Protein AF-A0A954YUQ4-F1 (afdb_monomer)

Sequence (138 aa):
MKTNTRLVVVMLTTLSMVTAAPAADFEMTWHTIDGGGGTSVAGPFTLQGTVGQPDAGVVANGAFELRGGFWSFALDVLVPGDCDHDGDIDLDDQECFVACLLGPNEPATPACNPWDFDGDNDIDLADWADFVRIFQSQ

pLDDT: mean 76.61, std 12.21, range [51.44, 94.75]

Structure (mmCIF, N/CA/C/O backbone):
data_AF-A0A954YUQ4-F1
#
_entry.id   AF-A0A954YUQ4-F1
#
loop_
_atom_site.group_PDB
_atom_site.id
_atom_site.type_symbol
_atom_site.label_atom_id
_atom_site.label_alt_id
_atom_site.label_comp_id
_atom_site.label_asym_id
_atom_site.label_entity_id
_atom_site.label_seq_id
_atom_site.pdbx_PDB_ins_code
_atom_si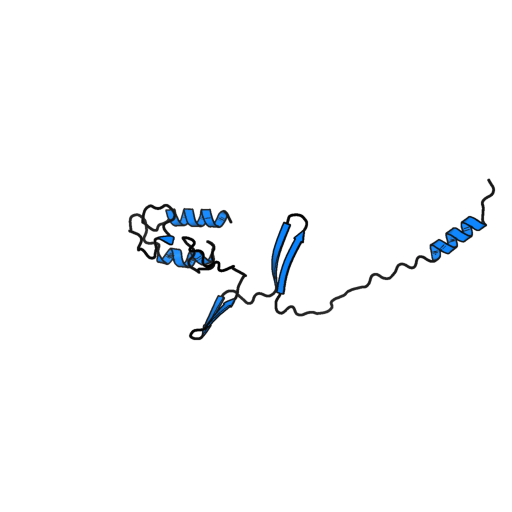te.Cartn_x
_atom_site.Cartn_y
_atom_site.Cartn_z
_atom_site.occupancy
_atom_site.B_iso_or_equiv
_atom_site.auth_seq_id
_atom_site.auth_comp_id
_atom_site.auth_asym_id
_atom_site.auth_atom_id
_atom_site.pdbx_PDB_model_num
ATOM 1 N N . MET A 1 1 ? -54.882 20.914 60.626 1.00 53.31 1 MET A N 1
ATOM 2 C CA . MET A 1 1 ? -54.243 19.802 59.887 1.00 53.31 1 MET A CA 1
ATOM 3 C C . MET A 1 1 ? -53.598 18.879 60.911 1.00 53.31 1 MET A C 1
ATOM 5 O O . MET A 1 1 ? -52.705 19.327 61.613 1.00 53.31 1 MET A O 1
ATOM 9 N N . LYS A 1 2 ? -54.118 17.659 61.109 1.00 51.44 2 LYS A N 1
ATOM 10 C CA . LYS A 1 2 ? -53.532 16.689 62.051 1.00 51.44 2 LYS A CA 1
ATOM 11 C C . LYS A 1 2 ? -52.384 15.981 61.338 1.00 51.44 2 LYS A C 1
ATOM 13 O O . LYS A 1 2 ? -52.624 15.243 60.388 1.00 51.44 2 LYS A O 1
ATOM 18 N N . THR A 1 3 ? -51.154 16.248 61.752 1.00 55.56 3 THR A N 1
ATOM 19 C CA . THR A 1 3 ? -49.963 15.591 61.212 1.00 55.56 3 THR A CA 1
ATOM 20 C C . THR A 1 3 ? -50.038 14.104 61.562 1.00 55.56 3 THR A C 1
ATOM 22 O O . THR A 1 3 ? -50.085 13.741 62.736 1.00 55.56 3 THR A O 1
ATOM 25 N N . ASN A 1 4 ? -50.123 13.235 60.551 1.00 63.69 4 ASN A N 1
ATOM 26 C CA . ASN A 1 4 ? -50.218 11.786 60.734 1.00 63.69 4 ASN A CA 1
ATOM 27 C C . ASN A 1 4 ? -48.830 11.219 61.061 1.00 63.69 4 ASN A C 1
ATOM 29 O O . ASN A 1 4 ? -48.151 10.647 60.211 1.00 63.69 4 ASN A O 1
ATOM 33 N N . THR A 1 5 ? -48.415 11.382 62.318 1.00 70.06 5 THR A N 1
ATOM 34 C CA . THR A 1 5 ? -47.097 10.992 62.844 1.00 70.06 5 THR A CA 1
ATOM 35 C C . THR A 1 5 ? -46.739 9.538 62.534 1.00 70.06 5 THR A C 1
ATOM 37 O O . THR A 1 5 ? -45.583 9.230 62.27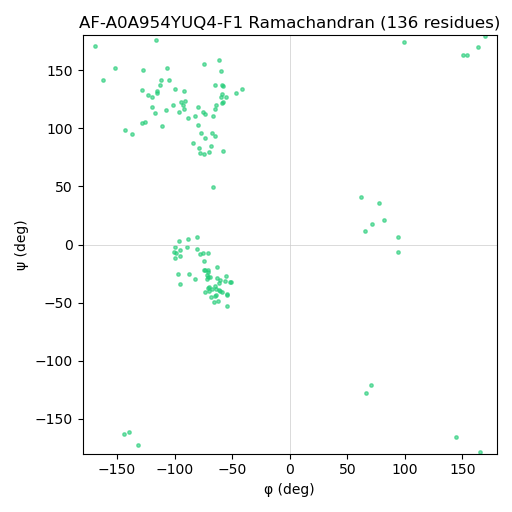5 1.00 70.06 5 THR A O 1
ATOM 40 N N . ARG A 1 6 ? -47.732 8.641 62.469 1.00 73.06 6 ARG A N 1
ATOM 41 C CA . ARG A 1 6 ? -47.528 7.233 62.089 1.00 73.06 6 ARG A CA 1
ATOM 42 C C . ARG A 1 6 ? -47.043 7.064 60.646 1.00 73.06 6 ARG A C 1
ATOM 44 O O . ARG A 1 6 ? -46.190 6.225 60.401 1.00 73.06 6 ARG A O 1
ATOM 51 N N . LEU A 1 7 ? -47.548 7.873 59.713 1.00 68.44 7 LEU A N 1
ATOM 52 C CA . LEU A 1 7 ? -47.144 7.817 58.304 1.00 68.44 7 LEU A CA 1
ATOM 53 C C . LEU A 1 7 ? -45.713 8.340 58.118 1.00 68.44 7 LEU A C 1
ATOM 55 O O . LEU A 1 7 ? -44.944 7.778 57.347 1.00 68.44 7 LEU A O 1
ATOM 59 N N . VAL A 1 8 ? -45.355 9.381 58.878 1.00 72.81 8 VAL A N 1
ATOM 60 C CA . VAL A 1 8 ? -44.004 9.960 58.890 1.00 72.81 8 VAL A CA 1
ATOM 61 C C . VAL A 1 8 ? -42.990 8.957 59.437 1.00 72.81 8 VAL A C 1
ATOM 63 O O . VAL A 1 8 ? -41.940 8.778 58.835 1.00 72.81 8 VAL A O 1
ATOM 66 N N . VAL A 1 9 ? -43.316 8.255 60.529 1.00 74.25 9 VAL A N 1
ATOM 67 C CA . VAL A 1 9 ? -42.434 7.223 61.099 1.00 74.25 9 VAL A CA 1
ATOM 68 C C . VAL A 1 9 ? -42.241 6.062 60.124 1.00 74.25 9 VAL A C 1
ATOM 70 O O . VAL A 1 9 ? -41.107 5.641 59.923 1.00 74.25 9 VAL A O 1
ATOM 73 N N . VAL A 1 10 ? -43.305 5.592 59.461 1.00 74.62 10 VAL A N 1
ATOM 74 C CA . VAL A 1 10 ? -43.193 4.515 58.461 1.00 74.62 10 VAL A CA 1
ATOM 75 C C . VAL A 1 10 ? -42.308 4.939 57.285 1.00 74.62 10 VAL A C 1
ATOM 77 O O . VAL A 1 10 ? -41.359 4.222 56.976 1.00 74.62 10 VAL A O 1
ATOM 80 N N . MET A 1 11 ? -42.526 6.126 56.700 1.00 72.88 11 MET A N 1
ATOM 81 C CA . MET A 1 11 ? -41.663 6.644 55.624 1.00 72.88 11 MET A CA 1
ATOM 82 C C . MET A 1 11 ? -40.196 6.781 56.053 1.00 72.88 11 MET A C 1
ATOM 84 O O . MET A 1 11 ? -39.299 6.428 55.286 1.00 72.88 11 MET A O 1
ATOM 88 N N . LEU A 1 12 ? -39.944 7.259 57.276 1.00 68.19 12 LEU A N 1
ATOM 89 C CA . LEU A 1 12 ? -38.587 7.432 57.793 1.00 68.19 12 LEU A CA 1
ATOM 90 C C . LEU A 1 12 ? -37.891 6.078 58.013 1.00 68.19 12 LEU A C 1
ATOM 92 O O . LEU A 1 12 ? -36.720 5.934 57.680 1.00 68.19 12 LEU A O 1
ATOM 96 N N . THR A 1 13 ? -38.622 5.064 58.492 1.00 66.12 13 THR A N 1
ATOM 97 C CA . THR A 1 13 ? -38.078 3.706 58.669 1.00 66.12 13 THR A CA 1
ATOM 98 C C . THR A 1 13 ? -37.797 2.985 57.350 1.00 66.12 13 THR A C 1
ATOM 100 O O . THR A 1 13 ? -36.788 2.292 57.254 1.00 66.12 13 THR A O 1
ATOM 103 N N . THR A 1 14 ? -38.622 3.169 56.311 1.00 64.12 14 THR A N 1
ATOM 104 C CA . THR A 1 14 ? -38.379 2.553 54.993 1.00 64.12 14 THR A CA 1
ATOM 105 C C . THR A 1 14 ? -37.214 3.200 54.246 1.00 64.12 14 THR A C 1
ATOM 107 O O . THR A 1 14 ? -36.517 2.520 53.500 1.00 64.12 14 THR A O 1
ATOM 110 N N . LEU A 1 15 ? -36.959 4.495 54.469 1.00 64.56 15 LEU A N 1
ATOM 111 C CA . LEU A 1 15 ? -35.843 5.210 53.843 1.00 64.56 15 LEU A CA 1
ATOM 112 C C . LEU A 1 15 ? -34.478 4.779 54.414 1.00 64.56 15 LEU A C 1
ATOM 114 O O . LEU A 1 15 ? -33.485 4.785 53.694 1.00 64.56 15 LEU A O 1
ATOM 118 N N . SER A 1 16 ? -34.428 4.335 55.675 1.00 62.94 16 SER A N 1
ATOM 119 C CA . SER A 1 16 ? -33.204 3.817 56.308 1.00 62.94 16 SER A CA 1
ATOM 120 C C . SER A 1 16 ? -32.801 2.402 55.869 1.00 62.94 16 SER A C 1
ATOM 122 O O . SER A 1 16 ? -31.720 1.955 56.240 1.00 62.94 16 SER A O 1
ATOM 124 N N . MET A 1 17 ? -33.629 1.693 55.092 1.00 63.19 17 MET A N 1
ATOM 125 C CA . MET A 1 17 ? -33.324 0.339 54.596 1.00 63.19 17 MET A CA 1
ATOM 126 C C . MET A 1 17 ? -32.732 0.315 53.179 1.00 63.19 17 MET A C 1
ATOM 128 O O . MET A 1 17 ? -32.458 -0.761 52.653 1.00 63.19 17 MET A O 1
ATOM 132 N N . VAL A 1 18 ? -32.498 1.474 52.554 1.00 64.31 18 VAL A N 1
ATOM 133 C CA . VAL A 1 18 ? -31.790 1.544 51.267 1.00 64.31 18 VAL A CA 1
ATOM 134 C C . VAL A 1 18 ? -30.290 1.419 51.529 1.00 64.31 18 VAL A C 1
ATOM 136 O O . VAL A 1 18 ? -29.566 2.405 51.639 1.00 64.31 18 VAL A O 1
ATOM 139 N N . THR A 1 19 ? -29.809 0.187 51.665 1.00 68.38 19 THR A N 1
ATOM 140 C CA . THR A 1 19 ? -28.377 -0.100 51.580 1.00 68.38 19 THR A CA 1
ATOM 141 C C . THR A 1 19 ? -27.970 0.005 50.114 1.00 68.38 19 THR A C 1
ATOM 143 O O . THR A 1 19 ? -28.401 -0.811 49.299 1.00 68.38 19 THR A O 1
ATOM 146 N N . ALA A 1 20 ? -27.163 1.007 49.760 1.00 68.50 20 ALA A N 1
ATOM 147 C CA . ALA A 1 20 ? -26.481 1.011 48.472 1.00 68.50 20 ALA A CA 1
ATOM 148 C C . ALA A 1 20 ? -25.607 -0.250 48.404 1.00 68.50 20 ALA A C 1
ATOM 150 O O . ALA A 1 20 ? -24.778 -0.470 49.289 1.00 68.50 20 ALA A O 1
ATOM 151 N N . ALA A 1 21 ? -25.822 -1.103 47.402 1.00 71.69 21 ALA A N 1
ATOM 152 C CA . ALA A 1 21 ? -24.886 -2.184 47.137 1.00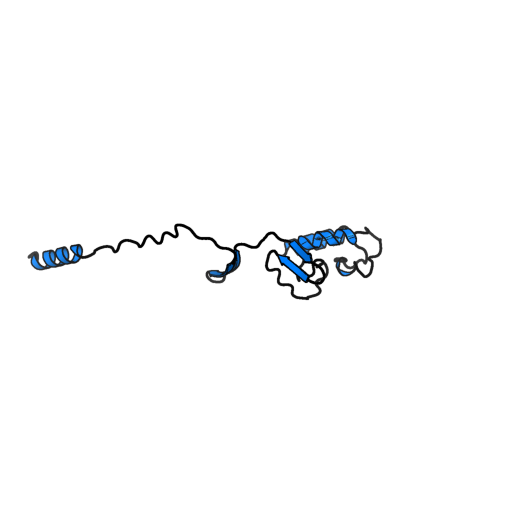 71.69 21 ALA A CA 1
ATOM 153 C C . ALA A 1 21 ? -23.519 -1.544 46.827 1.00 71.69 21 ALA A C 1
ATOM 155 O O . ALA A 1 21 ? -23.490 -0.648 45.977 1.00 71.69 21 ALA A O 1
ATOM 156 N N . PRO A 1 22 ? -22.410 -1.915 47.501 1.00 69.81 22 PRO A N 1
ATOM 157 C CA . PRO A 1 22 ? -21.083 -1.545 47.028 1.00 69.81 22 PRO A CA 1
ATOM 158 C C . PRO A 1 22 ? -20.961 -1.822 45.528 1.00 69.81 22 PRO A C 1
ATOM 160 O O . PRO A 1 22 ? -21.334 -2.898 45.054 1.00 69.81 22 PRO A O 1
ATOM 163 N N . ALA A 1 23 ? -20.480 -0.823 44.786 1.00 70.06 23 ALA A N 1
ATOM 164 C CA . ALA A 1 23 ? -20.049 -1.035 43.417 1.00 70.06 23 ALA A CA 1
ATOM 165 C C . ALA A 1 23 ? -19.011 -2.160 43.449 1.00 70.06 23 ALA A C 1
ATOM 167 O O . ALA A 1 23 ? -18.086 -2.130 44.260 1.00 70.06 23 ALA A O 1
ATOM 168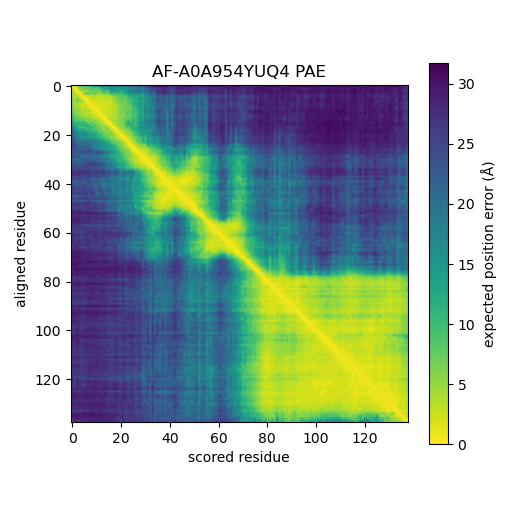 N N . ALA A 1 24 ? -19.218 -3.197 42.645 1.00 71.19 24 ALA A N 1
ATOM 169 C CA . ALA A 1 24 ? -18.212 -4.227 42.500 1.00 71.19 24 ALA A CA 1
ATOM 170 C C . ALA A 1 24 ? -17.006 -3.586 41.806 1.00 71.19 24 ALA A C 1
ATOM 172 O O . ALA A 1 24 ? -17.092 -3.224 40.631 1.00 71.19 24 ALA A O 1
ATOM 173 N N . ASP A 1 25 ? -15.910 -3.427 42.544 1.00 67.06 25 ASP A N 1
ATOM 174 C CA . ASP A 1 25 ? -14.610 -3.081 41.983 1.00 67.06 25 ASP A CA 1
ATOM 175 C C . ASP A 1 25 ? -14.128 -4.291 41.176 1.00 67.06 25 ASP A C 1
ATOM 177 O O . ASP A 1 25 ? -13.435 -5.179 41.673 1.00 67.06 25 ASP A O 1
ATOM 181 N N . PHE A 1 26 ? -14.572 -4.381 39.923 1.00 69.19 26 PHE A N 1
ATOM 182 C CA . PHE A 1 26 ? -14.022 -5.330 38.965 1.00 69.19 26 PHE A CA 1
ATOM 183 C C . PHE A 1 26 ? -12.658 -4.813 38.518 1.00 69.19 26 PHE A C 1
ATOM 185 O O . PHE A 1 26 ? -12.507 -4.220 37.452 1.00 69.19 26 PHE A O 1
ATOM 192 N N . GLU A 1 27 ? -11.662 -5.004 39.374 1.00 74.31 27 GLU A N 1
ATOM 193 C CA . GLU A 1 27 ? -10.278 -4.695 39.060 1.00 74.31 27 GLU A CA 1
ATOM 194 C C . GLU A 1 27 ? -9.633 -5.920 38.399 1.00 74.31 27 GLU A C 1
ATOM 196 O O . GLU A 1 27 ? -9.378 -6.942 39.040 1.00 74.31 27 GLU A O 1
ATOM 201 N N . MET A 1 28 ? -9.364 -5.837 37.093 1.00 67.31 28 MET A N 1
ATOM 202 C CA . MET A 1 28 ? -8.415 -6.754 36.461 1.00 67.31 28 MET A CA 1
ATOM 203 C C . MET A 1 28 ? -7.000 -6.294 36.804 1.00 67.31 28 MET A C 1
ATOM 205 O O . MET A 1 28 ? -6.446 -5.422 36.140 1.00 67.31 28 MET A O 1
ATOM 209 N N . THR A 1 29 ? -6.419 -6.885 37.844 1.00 82.00 29 THR A N 1
ATOM 210 C CA . THR A 1 29 ? -5.107 -6.486 38.376 1.00 82.00 29 THR A CA 1
ATOM 211 C C . THR A 1 29 ? -3.936 -6.875 37.473 1.00 82.00 29 THR A C 1
ATOM 213 O O . THR A 1 29 ? -2.901 -6.213 37.498 1.00 82.00 29 THR A O 1
ATOM 216 N N . TRP A 1 30 ? -4.081 -7.919 36.653 1.00 82.62 30 TRP A N 1
ATOM 217 C CA . TRP A 1 30 ? -3.096 -8.303 35.643 1.00 82.62 30 TRP A CA 1
ATOM 218 C C . TRP A 1 30 ? -3.713 -9.232 34.591 1.00 82.62 30 TRP A C 1
ATOM 220 O O . TRP A 1 30 ? -4.513 -10.107 34.922 1.00 82.62 30 TRP A O 1
ATOM 230 N N . HIS A 1 31 ? -3.326 -9.051 33.330 1.00 68.06 31 HIS A N 1
ATOM 231 C CA . HIS A 1 31 ? -3.675 -9.928 32.216 1.00 68.06 31 HIS A CA 1
ATOM 232 C C . HIS A 1 31 ? -2.579 -9.871 31.143 1.00 68.06 31 HIS A C 1
ATOM 234 O O . HIS A 1 31 ? -1.906 -8.852 30.989 1.00 68.06 31 HIS A O 1
ATOM 240 N N . THR A 1 32 ? -2.417 -10.954 30.384 1.00 56.47 32 THR A N 1
ATOM 241 C CA . THR A 1 32 ? -1.660 -10.965 29.124 1.00 56.47 32 THR A CA 1
ATOM 242 C C . THR A 1 32 ? -2.642 -11.268 27.999 1.00 56.47 32 THR A C 1
ATOM 244 O O . THR A 1 32 ? -3.457 -12.181 28.121 1.00 56.47 32 THR A O 1
ATOM 247 N N . ILE A 1 33 ? -2.614 -10.454 26.944 1.00 68.12 33 ILE A N 1
ATOM 248 C CA . ILE A 1 33 ? -3.381 -10.673 25.717 1.00 68.12 33 ILE A CA 1
ATOM 249 C C . ILE A 1 33 ? -2.351 -11.008 24.645 1.00 68.12 33 ILE A C 1
ATOM 251 O O . ILE A 1 33 ? -1.675 -10.116 24.141 1.00 68.12 33 ILE A O 1
ATOM 255 N N . ASP A 1 34 ? -2.224 -12.295 24.332 1.00 56.34 34 ASP A N 1
ATOM 256 C CA . ASP A 1 34 ? -1.242 -12.821 23.369 1.00 56.34 34 ASP A CA 1
ATOM 257 C C . ASP A 1 34 ? -1.690 -12.651 21.902 1.00 56.34 34 ASP A C 1
ATOM 259 O O . ASP A 1 34 ? -1.078 -13.192 20.986 1.00 56.34 34 ASP A O 1
ATOM 263 N N . GLY A 1 35 ? -2.804 -11.952 21.684 1.00 72.19 35 GLY A N 1
ATOM 264 C CA . GLY A 1 35 ? -3.486 -11.831 20.403 1.00 72.19 35 GLY A CA 1
ATOM 265 C C . GLY A 1 35 ? -4.993 -11.629 20.592 1.00 72.19 35 GLY A C 1
ATOM 266 O O . GLY A 1 35 ? -5.543 -11.890 21.665 1.00 72.19 35 GLY A O 1
ATOM 267 N N . GLY A 1 36 ? -5.687 -11.164 19.558 1.00 72.50 36 GLY A N 1
ATOM 268 C CA . GLY A 1 36 ? -7.129 -10.942 19.591 1.00 72.50 36 GLY A CA 1
ATOM 269 C C . GLY A 1 36 ? -7.629 -10.089 18.432 1.00 72.50 36 GLY A C 1
ATOM 270 O O . GLY A 1 36 ? -6.869 -9.656 17.570 1.00 72.50 36 GLY A O 1
ATOM 271 N N . GLY A 1 37 ? -8.929 -9.826 18.420 1.00 75.31 37 GLY A N 1
ATOM 272 C CA . GLY A 1 37 ? -9.578 -8.982 17.426 1.00 75.31 37 GLY A CA 1
ATOM 273 C C . GLY A 1 37 ? -11.082 -9.179 17.404 1.00 75.31 37 GLY A C 1
ATOM 274 O O . GLY A 1 37 ? -11.607 -10.086 18.052 1.00 75.31 37 GLY A O 1
ATOM 275 N N . GLY A 1 38 ? -11.793 -8.316 16.690 1.00 74.50 38 GLY A N 1
ATOM 276 C CA . GLY A 1 38 ? -13.240 -8.418 16.598 1.00 74.50 38 GLY A CA 1
ATOM 277 C C . GLY A 1 38 ? -13.907 -7.212 15.962 1.00 74.50 38 GLY A C 1
ATOM 278 O O . GLY A 1 38 ? -13.267 -6.241 15.570 1.00 74.50 38 GLY A O 1
ATOM 279 N N . THR A 1 39 ? -15.229 -7.305 15.867 1.00 85.31 39 THR A N 1
ATOM 280 C CA . THR A 1 39 ? -16.091 -6.246 15.346 1.00 85.31 39 THR A CA 1
ATOM 281 C C . THR A 1 39 ? -16.750 -5.515 16.508 1.00 85.31 39 THR A C 1
ATOM 283 O O . THR A 1 39 ? -17.483 -6.121 17.287 1.00 85.31 39 THR A O 1
ATOM 286 N N . SER A 1 40 ? -16.508 -4.215 16.611 1.00 86.81 40 SER 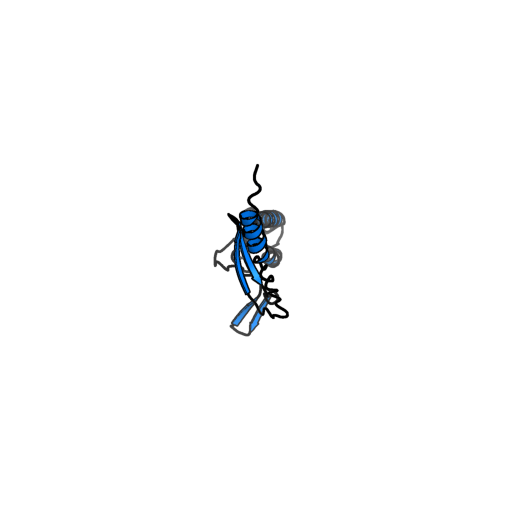A N 1
ATOM 287 C CA . SER A 1 40 ? -17.222 -3.309 17.505 1.00 86.81 40 SER A CA 1
ATOM 288 C C . SER A 1 40 ? -18.281 -2.553 16.713 1.00 86.81 40 SER A C 1
ATOM 290 O O . SER A 1 40 ? -18.002 -2.039 15.633 1.00 86.81 40 SER A O 1
ATOM 292 N N . VAL A 1 41 ? -19.501 -2.477 17.245 1.00 92.88 41 VAL A N 1
ATOM 293 C CA . VAL A 1 41 ? -20.628 -1.807 16.583 1.00 92.88 41 VAL A CA 1
ATOM 294 C C . VAL A 1 41 ? -21.180 -0.720 17.494 1.00 92.88 41 VAL A C 1
ATOM 296 O O . VAL A 1 41 ? -21.511 -0.979 18.651 1.00 92.88 41 VAL A O 1
ATOM 299 N N . ALA A 1 42 ? -21.311 0.491 16.957 1.00 89.69 42 ALA A N 1
ATOM 300 C CA . ALA A 1 42 ? -21.933 1.626 17.627 1.00 89.69 42 ALA A CA 1
ATOM 301 C C . ALA A 1 42 ? -22.854 2.368 16.646 1.00 89.69 42 ALA A C 1
ATOM 303 O O . ALA A 1 42 ? -22.427 3.224 15.870 1.00 89.69 42 ALA A O 1
ATOM 304 N N . GLY A 1 43 ? -24.148 2.037 16.673 1.00 91.25 43 GLY A N 1
ATOM 305 C CA . GLY A 1 43 ? -25.121 2.594 15.730 1.00 91.25 43 GLY A CA 1
ATOM 306 C C . GLY A 1 43 ? -24.839 2.127 14.293 1.00 91.25 43 GLY A C 1
ATOM 307 O O . GLY A 1 43 ? -24.738 0.920 14.087 1.00 91.25 43 GLY A O 1
ATOM 308 N N . PRO A 1 44 ? -24.726 3.035 13.300 1.00 90.94 44 PRO A N 1
ATOM 309 C CA . PRO A 1 44 ? -24.383 2.664 11.926 1.00 90.94 44 PRO A CA 1
ATOM 310 C C . PRO A 1 44 ? -22.883 2.392 11.731 1.00 90.94 44 PRO A C 1
ATOM 312 O O . PRO A 1 44 ? -22.481 1.963 10.654 1.00 90.94 44 PRO A O 1
ATOM 315 N N . PHE A 1 45 ? -22.049 2.669 12.737 1.00 67.88 45 PHE A N 1
ATOM 316 C CA . PHE A 1 45 ? -20.605 2.532 12.622 1.00 67.88 45 PHE A CA 1
ATOM 317 C C . PHE A 1 45 ? -20.159 1.148 13.070 1.00 67.88 45 PHE A C 1
ATOM 319 O O . PHE A 1 45 ? -20.534 0.670 14.144 1.00 67.88 45 PHE A O 1
ATOM 326 N N . THR A 1 46 ? -19.327 0.538 12.236 1.00 84.19 46 THR A N 1
ATOM 327 C CA . THR A 1 46 ? -18.679 -0.741 12.498 1.00 84.19 46 THR A CA 1
ATOM 328 C C . THR A 1 46 ? -17.176 -0.513 12.464 1.00 84.19 46 THR A C 1
ATOM 330 O O . THR A 1 46 ? -16.668 0.058 11.506 1.00 84.19 46 THR A O 1
ATOM 333 N N . LEU A 1 47 ? -16.480 -0.932 13.518 1.00 70.69 47 LEU A N 1
ATOM 334 C CA . LEU A 1 47 ? -15.026 -0.884 13.623 1.00 70.69 47 LEU A CA 1
ATOM 335 C C . LEU A 1 47 ? -14.512 -2.309 13.802 1.00 70.69 47 LEU A C 1
ATOM 337 O O . LEU A 1 47 ? -14.844 -2.965 14.790 1.00 70.69 47 LEU A O 1
ATOM 341 N N . GLN A 1 48 ? -13.709 -2.782 12.858 1.00 78.12 48 GLN A N 1
ATOM 342 C CA . GLN A 1 48 ? -13.003 -4.053 12.963 1.00 78.12 48 GLN A CA 1
ATOM 343 C C . GLN A 1 48 ? -11.531 -3.794 13.256 1.00 78.12 48 GLN A C 1
ATOM 345 O O . GLN A 1 48 ? -10.953 -2.836 12.755 1.00 78.12 48 GLN A O 1
ATOM 350 N N . GLY A 1 49 ? -10.934 -4.623 14.105 1.00 65.38 49 GLY A N 1
ATOM 351 C CA . GLY A 1 49 ? -9.521 -4.494 14.430 1.00 65.38 49 GLY A CA 1
ATOM 352 C C . GLY A 1 49 ? -8.990 -5.692 15.196 1.00 65.38 49 GLY A C 1
ATOM 353 O O . GLY A 1 49 ? -9.750 -6.555 15.640 1.00 65.38 49 GLY A O 1
ATOM 354 N N . THR A 1 50 ? -7.673 -5.721 15.362 1.00 65.31 50 THR A N 1
ATOM 355 C CA . THR A 1 50 ? -6.932 -6.787 16.044 1.00 65.31 50 THR A CA 1
ATOM 356 C C . THR A 1 50 ? -6.019 -6.251 17.130 1.00 65.31 50 THR A C 1
ATOM 358 O O . THR A 1 50 ? -5.525 -5.133 17.032 1.00 65.31 50 THR A O 1
ATOM 361 N N . VAL A 1 51 ? -5.784 -7.054 18.167 1.00 65.12 51 VAL A N 1
ATOM 362 C CA . VAL A 1 51 ? -4.870 -6.751 19.278 1.00 65.12 51 VAL A CA 1
ATOM 363 C C . VAL A 1 51 ? -3.725 -7.754 19.233 1.00 65.12 51 VAL A C 1
ATOM 365 O O . VAL A 1 51 ? -3.982 -8.946 19.124 1.00 65.12 51 VAL A O 1
ATOM 368 N N . GLY A 1 52 ? -2.480 -7.287 19.339 1.00 62.81 52 GLY A N 1
ATOM 369 C CA . GLY A 1 52 ? -1.309 -8.167 19.442 1.00 62.81 52 GLY A CA 1
ATOM 370 C C . GLY A 1 52 ? -0.848 -8.800 18.125 1.00 62.81 52 GLY A C 1
ATOM 371 O O . GLY A 1 52 ? -0.402 -9.941 18.142 1.00 62.81 52 GLY A O 1
ATOM 372 N N . GLN A 1 53 ? -0.954 -8.088 16.996 1.00 63.75 53 GLN A N 1
ATOM 373 C CA . GLN A 1 53 ? -0.338 -8.528 15.737 1.00 63.75 53 GLN A CA 1
ATOM 374 C C . GLN A 1 53 ? 1.196 -8.545 15.914 1.00 63.75 53 GLN A C 1
ATOM 376 O O . GLN A 1 53 ? 1.748 -7.498 16.263 1.00 63.75 53 GLN A O 1
ATOM 381 N N . PRO A 1 54 ? 1.892 -9.689 15.748 1.00 62.34 54 PRO A N 1
ATOM 382 C CA . PRO A 1 54 ? 3.353 -9.692 15.676 1.00 62.34 54 PRO A CA 1
ATOM 383 C C . PRO A 1 54 ? 3.813 -8.820 14.497 1.00 62.34 54 PRO A C 1
ATOM 385 O O . PRO A 1 54 ? 3.079 -8.701 13.518 1.00 62.34 54 PRO A O 1
ATOM 388 N N . ASP A 1 55 ? 4.996 -8.202 14.624 1.00 57.12 55 ASP A N 1
ATOM 389 C CA . ASP A 1 55 ? 5.557 -7.252 13.650 1.00 57.12 55 ASP A CA 1
ATOM 390 C C . ASP A 1 55 ? 5.337 -7.704 12.196 1.00 57.12 55 ASP A C 1
ATOM 392 O O . ASP A 1 55 ? 5.557 -8.871 11.857 1.00 57.12 55 ASP A O 1
ATOM 396 N N . ALA A 1 56 ? 4.886 -6.763 11.358 1.00 58.03 56 ALA A N 1
ATOM 397 C CA . ALA A 1 56 ? 4.572 -7.003 9.956 1.00 58.03 56 ALA A CA 1
ATOM 398 C C . ALA A 1 56 ? 5.792 -7.545 9.199 1.00 58.03 56 ALA A C 1
ATOM 400 O O . ALA A 1 56 ? 6.916 -7.065 9.373 1.00 58.03 56 ALA A O 1
ATOM 401 N N . GLY A 1 57 ? 5.562 -8.554 8.362 1.00 62.19 57 GLY A N 1
ATOM 402 C CA . GLY A 1 57 ? 6.595 -9.118 7.509 1.00 62.19 57 GLY A CA 1
ATOM 403 C C . GLY A 1 57 ? 6.356 -10.572 7.120 1.00 62.19 57 GLY A C 1
ATOM 404 O O . GLY A 1 57 ? 5.583 -11.316 7.732 1.00 62.19 57 GLY A O 1
ATOM 405 N N . VAL A 1 58 ? 7.076 -10.983 6.080 1.00 68.38 58 VAL A N 1
ATOM 406 C CA . VAL A 1 58 ? 7.064 -12.348 5.561 1.00 68.38 58 VAL A CA 1
ATOM 407 C C . VAL A 1 58 ? 8.213 -13.138 6.181 1.00 68.38 58 VAL A C 1
ATOM 409 O O . VAL A 1 58 ? 9.385 -12.787 6.038 1.00 68.38 58 VAL A O 1
ATOM 412 N N . VAL A 1 59 ? 7.894 -14.249 6.844 1.00 72.38 59 VAL A N 1
ATOM 413 C CA . VAL A 1 59 ? 8.882 -15.235 7.291 1.00 72.38 59 VAL A CA 1
ATOM 414 C C . VAL A 1 59 ? 8.757 -16.479 6.419 1.00 72.38 59 VAL A C 1
ATOM 416 O O . VAL A 1 59 ? 7.743 -17.174 6.458 1.00 72.38 59 VAL A O 1
ATOM 419 N N . ALA A 1 60 ? 9.803 -16.793 5.653 1.00 82.69 60 ALA A N 1
ATOM 420 C CA . ALA A 1 60 ? 9.837 -17.954 4.766 1.00 82.69 60 ALA A CA 1
ATOM 421 C C . ALA A 1 60 ? 10.844 -19.019 5.232 1.00 82.69 60 ALA A C 1
ATOM 423 O O . ALA A 1 60 ? 11.953 -18.710 5.675 1.00 82.69 60 ALA A O 1
ATOM 424 N N . ASN A 1 61 ? 10.473 -20.296 5.093 1.00 76.62 61 ASN A N 1
ATOM 425 C CA . ASN A 1 61 ? 11.371 -21.438 5.270 1.00 76.62 61 ASN A CA 1
ATOM 426 C C . ASN A 1 61 ? 11.045 -22.555 4.263 1.00 76.62 61 ASN A C 1
ATOM 428 O O . ASN A 1 61 ? 10.138 -23.368 4.462 1.00 76.62 61 ASN A O 1
ATOM 432 N N . GLY A 1 62 ? 11.815 -22.608 3.173 1.00 85.12 62 GLY A N 1
ATOM 433 C CA . GLY A 1 62 ? 11.616 -23.577 2.098 1.00 85.12 62 GLY A CA 1
ATOM 434 C C . GLY A 1 62 ? 10.346 -23.276 1.302 1.00 85.12 62 GLY A C 1
ATOM 435 O O . GLY A 1 62 ? 10.227 -22.203 0.729 1.00 85.12 62 GLY A O 1
ATOM 436 N N . ALA A 1 63 ? 9.416 -24.231 1.257 1.00 86.62 63 ALA A N 1
ATOM 437 C CA . ALA A 1 63 ? 8.131 -24.088 0.563 1.00 86.62 63 ALA A CA 1
ATOM 438 C C . ALA A 1 63 ? 7.018 -23.483 1.440 1.00 86.62 63 ALA A C 1
ATOM 440 O O . ALA A 1 63 ? 5.864 -23.456 1.021 1.00 86.62 63 ALA A O 1
ATOM 441 N N . PHE A 1 64 ? 7.338 -23.068 2.669 1.00 62.88 64 PHE A N 1
ATOM 442 C CA . PHE A 1 64 ? 6.369 -22.516 3.610 1.00 62.88 64 PHE A CA 1
ATOM 443 C C . PHE A 1 64 ? 6.637 -21.039 3.853 1.00 62.88 64 PHE A C 1
ATOM 445 O O . PHE A 1 64 ? 7.781 -20.633 4.069 1.00 62.88 64 PHE A O 1
ATOM 452 N N . GLU A 1 65 ? 5.553 -20.277 3.882 1.00 69.88 65 GLU A N 1
ATOM 453 C CA . GLU A 1 65 ? 5.539 -18.844 4.118 1.00 69.88 65 GLU A CA 1
ATOM 454 C C . GLU A 1 65 ? 4.546 -18.532 5.242 1.00 69.88 65 GLU A C 1
ATOM 456 O O . GLU A 1 65 ? 3.433 -19.061 5.266 1.00 69.88 65 GLU A O 1
ATOM 461 N N . LEU A 1 66 ? 4.973 -17.709 6.196 1.00 66.06 66 LEU A N 1
ATOM 462 C CA . LEU A 1 66 ? 4.141 -17.145 7.249 1.00 66.06 66 LEU A CA 1
ATOM 463 C C . LEU A 1 66 ? 4.135 -15.626 7.070 1.00 66.06 66 LEU A C 1
ATOM 465 O O . LEU A 1 66 ? 5.167 -14.986 7.268 1.00 66.06 66 LEU A O 1
ATOM 469 N N . ARG A 1 67 ? 2.979 -15.061 6.719 1.00 68.06 67 ARG A N 1
ATOM 470 C CA . ARG A 1 67 ? 2.760 -13.611 6.695 1.00 68.06 67 ARG A CA 1
ATOM 471 C C . ARG A 1 67 ? 2.177 -13.169 8.035 1.00 68.06 67 ARG A C 1
ATOM 473 O O . ARG A 1 67 ? 1.133 -13.677 8.443 1.00 68.06 67 ARG A O 1
ATOM 480 N N . GLY A 1 68 ? 2.885 -12.289 8.738 1.00 67.94 68 GLY A N 1
ATOM 481 C CA . GLY A 1 68 ? 2.371 -11.546 9.893 1.00 67.94 68 GLY A CA 1
ATOM 482 C C . GLY A 1 68 ? 2.126 -10.089 9.502 1.00 67.94 68 GLY A C 1
ATOM 483 O O . GLY A 1 68 ? 2.791 -9.583 8.603 1.00 67.94 68 GLY A O 1
ATOM 484 N N . GLY A 1 69 ? 1.178 -9.413 10.149 1.00 67.88 69 GLY A N 1
ATOM 485 C CA . GLY A 1 69 ? 0.790 -8.043 9.798 1.00 67.88 69 GLY A CA 1
ATOM 486 C C . GLY A 1 69 ? -0.706 -7.811 9.991 1.00 67.88 69 GLY A C 1
ATOM 487 O O . GLY A 1 69 ? -1.378 -8.599 10.651 1.00 67.88 69 GLY A O 1
ATOM 488 N N . PHE A 1 70 ? -1.254 -6.726 9.445 1.00 61.78 70 PHE A N 1
ATOM 489 C CA . PHE A 1 70 ? -2.704 -6.511 9.457 1.00 61.78 70 PHE A CA 1
ATOM 490 C C . PHE A 1 70 ? -3.435 -7.624 8.683 1.00 61.78 70 PHE A C 1
ATOM 492 O O . PHE A 1 70 ? -2.840 -8.330 7.873 1.00 61.78 70 PHE A O 1
ATOM 499 N N . TRP A 1 71 ? -4.732 -7.817 8.958 1.00 57.38 71 TRP A N 1
ATOM 500 C CA . TRP A 1 71 ? -5.574 -8.651 8.093 1.00 57.38 71 TRP A CA 1
ATOM 501 C C . TRP A 1 71 ? -5.778 -7.901 6.782 1.00 57.38 71 TRP A C 1
ATOM 503 O O . TRP A 1 71 ? -6.817 -7.266 6.616 1.00 57.38 71 TRP A O 1
ATOM 513 N N . SER A 1 72 ? -4.794 -7.949 5.889 1.00 54.06 72 SER A N 1
ATOM 514 C CA . SER A 1 72 ? -5.070 -7.640 4.500 1.00 54.06 72 SER A CA 1
ATOM 515 C C . SER A 1 72 ? -5.796 -8.848 3.932 1.00 54.06 72 SER A C 1
ATOM 517 O O . SER A 1 72 ? -5.326 -9.993 3.998 1.00 54.06 72 SER A O 1
ATOM 519 N N . PHE A 1 73 ? -7.057 -8.643 3.567 1.00 54.19 73 PHE A N 1
ATOM 520 C CA . PHE A 1 73 ? -7.847 -9.702 2.975 1.00 54.19 73 PHE A CA 1
ATOM 521 C C . PHE A 1 73 ? -7.329 -9.871 1.554 1.00 54.19 73 PHE A C 1
ATOM 523 O O . PHE A 1 73 ? -7.876 -9.232 0.669 1.00 54.19 73 PHE A O 1
ATOM 530 N N . ALA A 1 74 ? -6.354 -10.769 1.364 1.00 53.88 74 ALA A N 1
ATOM 531 C CA . ALA A 1 74 ? -5.922 -11.256 0.056 1.00 53.88 74 ALA A CA 1
ATOM 532 C C . ALA A 1 74 ? -7.116 -11.881 -0.676 1.00 53.88 74 ALA A C 1
ATOM 534 O O . ALA A 1 74 ? -7.370 -13.091 -0.642 1.00 53.88 74 ALA A O 1
ATOM 535 N N . LEU A 1 75 ? -7.930 -11.024 -1.276 1.00 55.97 75 LEU A N 1
ATOM 536 C CA . LEU A 1 75 ? -8.805 -11.391 -2.355 1.00 55.97 75 LEU A CA 1
ATOM 537 C C . LEU A 1 75 ? -7.883 -11.410 -3.559 1.00 55.97 75 LEU A C 1
ATOM 539 O O . LEU A 1 75 ? -7.307 -10.389 -3.897 1.00 55.97 75 LEU A O 1
ATOM 543 N N . ASP A 1 76 ? -7.754 -12.580 -4.175 1.00 58.00 76 ASP A N 1
ATOM 544 C CA . ASP A 1 76 ? -6.987 -12.862 -5.397 1.00 58.00 76 ASP A CA 1
ATOM 545 C C . ASP A 1 76 ? -7.626 -12.134 -6.613 1.00 58.00 76 ASP A C 1
ATOM 547 O O . ASP A 1 76 ? -8.001 -12.722 -7.632 1.00 58.00 76 ASP A O 1
ATOM 551 N N . VAL A 1 77 ? -7.901 -10.842 -6.443 1.00 62.09 77 VAL A N 1
ATOM 552 C CA . VAL A 1 77 ? -8.391 -9.901 -7.431 1.00 62.09 77 VAL A CA 1
ATOM 553 C C . VAL A 1 77 ? -7.137 -9.288 -8.011 1.00 62.09 77 VAL A C 1
ATOM 555 O O . VAL A 1 77 ? -6.383 -8.634 -7.312 1.00 62.09 77 VAL A O 1
ATOM 558 N N . LEU A 1 78 ? -6.915 -9.503 -9.303 1.00 68.31 78 LEU A N 1
ATOM 559 C CA . LEU A 1 78 ? -5.873 -8.794 -10.027 1.00 68.31 78 LEU A CA 1
ATOM 560 C C . LEU A 1 78 ? -6.248 -7.305 -10.062 1.00 68.31 78 LEU A C 1
ATOM 562 O O . LEU A 1 78 ? -7.025 -6.882 -10.926 1.00 68.31 78 LEU A O 1
ATOM 566 N N . VAL A 1 79 ? -5.742 -6.538 -9.103 1.00 80.19 79 VAL A N 1
ATOM 567 C CA . VAL A 1 79 ? -5.865 -5.087 -9.068 1.00 80.19 79 VAL A CA 1
ATOM 568 C C . VAL A 1 79 ? -4.638 -4.504 -9.783 1.00 80.19 79 VAL A C 1
ATOM 570 O O . VAL A 1 79 ? -3.508 -4.854 -9.455 1.00 80.19 79 VAL A O 1
ATOM 573 N N . PRO A 1 80 ? -4.805 -3.681 -10.834 1.00 84.19 80 PRO A N 1
ATOM 574 C CA . PRO A 1 80 ? -3.666 -3.022 -11.468 1.00 84.19 80 PRO A CA 1
ATOM 575 C C . PRO A 1 80 ? -2.900 -2.173 -10.447 1.00 84.19 80 PRO A C 1
ATOM 577 O O . PRO A 1 80 ? -3.504 -1.305 -9.826 1.00 84.19 80 PRO A O 1
ATOM 580 N N . GLY A 1 81 ? -1.606 -2.437 -10.270 1.00 84.38 81 GLY A N 1
ATOM 581 C CA . GLY A 1 81 ? -0.754 -1.737 -9.305 1.00 84.38 81 GLY A CA 1
ATOM 582 C C . GLY A 1 81 ? -0.612 -2.414 -7.939 1.00 84.38 81 GLY A C 1
ATOM 583 O O . GLY A 1 81 ? 0.227 -1.966 -7.171 1.00 84.38 81 GLY A O 1
ATOM 584 N N . ASP A 1 82 ? -1.351 -3.495 -7.678 1.00 84.38 82 ASP A N 1
ATOM 585 C CA . ASP A 1 82 ? -1.185 -4.361 -6.500 1.00 84.38 82 ASP A CA 1
ATOM 586 C C . ASP A 1 82 ? -0.008 -5.317 -6.740 1.00 84.38 82 ASP A C 1
ATOM 588 O O . ASP A 1 82 ? -0.091 -6.256 -7.543 1.00 84.38 82 ASP A O 1
ATOM 592 N N . CYS A 1 83 ? 1.137 -5.029 -6.130 1.00 82.50 83 CYS A N 1
ATOM 593 C CA . CYS A 1 83 ? 2.342 -5.828 -6.297 1.00 82.50 83 CYS A CA 1
ATOM 594 C C . CYS A 1 83 ? 2.537 -6.865 -5.207 1.00 82.50 83 CYS A C 1
ATOM 596 O O . CYS A 1 83 ? 3.111 -7.935 -5.471 1.00 82.50 83 CYS A O 1
ATOM 598 N N . ASP A 1 84 ? 2.132 -6.563 -3.980 1.00 79.19 84 ASP A N 1
ATOM 599 C CA . ASP A 1 84 ? 2.293 -7.516 -2.892 1.00 79.19 84 ASP A CA 1
ATOM 600 C C . ASP A 1 84 ? 1.185 -8.598 -2.888 1.00 79.19 84 ASP A C 1
ATOM 602 O O . ASP A 1 84 ? 1.338 -9.633 -2.217 1.00 79.19 84 ASP A O 1
ATOM 606 N N . HIS A 1 85 ? 0.221 -8.440 -3.810 1.00 79.56 85 HIS A N 1
ATOM 607 C CA . HIS A 1 85 ? -0.898 -9.313 -4.158 1.00 79.56 85 HIS A CA 1
ATOM 608 C C . HIS A 1 85 ? -1.856 -9.510 -2.988 1.00 79.56 85 HIS A C 1
ATOM 610 O O . HIS A 1 85 ? -2.310 -10.635 -2.724 1.00 79.56 85 HIS A O 1
ATOM 616 N N . ASP A 1 86 ? -2.123 -8.436 -2.255 1.00 75.44 86 ASP A N 1
ATOM 617 C CA . ASP A 1 86 ? -2.984 -8.457 -1.084 1.00 75.44 86 ASP A CA 1
ATOM 618 C C . ASP A 1 86 ? -4.420 -7.964 -1.354 1.00 75.44 86 ASP A C 1
ATOM 620 O O . ASP A 1 86 ? -5.300 -8.122 -0.502 1.00 75.44 86 ASP A O 1
ATOM 624 N N . GLY A 1 87 ? -4.700 -7.540 -2.590 1.00 78.38 87 GLY A N 1
ATOM 625 C CA . GLY A 1 87 ? -6.033 -7.240 -3.095 1.00 78.38 87 GLY A CA 1
ATOM 626 C C . GLY A 1 87 ? -6.443 -5.772 -2.993 1.00 78.38 87 GLY A C 1
ATOM 627 O O . GLY A 1 87 ? -7.609 -5.472 -3.299 1.00 78.38 87 GLY A O 1
ATOM 628 N N . ASP A 1 88 ? -5.548 -4.866 -2.598 1.00 79.38 88 ASP A N 1
ATOM 629 C CA . ASP A 1 88 ? -5.761 -3.423 -2.698 1.00 79.38 88 ASP A CA 1
ATOM 630 C C . ASP A 1 88 ? -4.564 -2.667 -3.319 1.00 79.38 88 ASP A C 1
ATOM 632 O O . ASP A 1 88 ? -3.754 -3.261 -4.013 1.00 79.38 88 ASP A O 1
ATOM 636 N N . ILE A 1 89 ? -4.603 -1.328 -3.303 1.00 83.19 89 ILE A N 1
ATOM 637 C CA . ILE A 1 89 ? -3.504 -0.482 -3.803 1.00 83.19 89 ILE A CA 1
ATOM 638 C C . ILE A 1 89 ? -3.146 0.462 -2.663 1.00 83.19 89 ILE A C 1
ATOM 640 O O . ILE A 1 89 ? -3.892 1.426 -2.417 1.00 83.19 89 ILE A O 1
ATOM 644 N N . ASP A 1 90 ? -2.027 0.216 -1.993 1.00 82.44 90 ASP A N 1
ATOM 645 C CA . ASP A 1 90 ? -1.616 0.967 -0.815 1.00 82.44 90 ASP A CA 1
ATOM 646 C C . ASP A 1 90 ? -0.107 1.285 -0.743 1.00 82.44 90 ASP A C 1
ATOM 648 O O . ASP A 1 90 ? 0.584 1.389 -1.756 1.00 82.44 90 ASP A O 1
ATOM 652 N N . LEU A 1 91 ? 0.399 1.622 0.449 1.00 84.88 91 LEU A N 1
ATOM 653 C CA . LEU A 1 91 ? 1.798 2.014 0.618 1.00 84.88 91 LEU A CA 1
ATOM 654 C C . LEU A 1 91 ? 2.770 0.840 0.420 1.00 84.88 91 LEU A C 1
ATOM 656 O O . LEU A 1 91 ? 3.915 1.085 0.022 1.00 84.88 91 LEU A O 1
ATOM 660 N N . ASP A 1 92 ? 2.340 -0.390 0.688 1.00 82.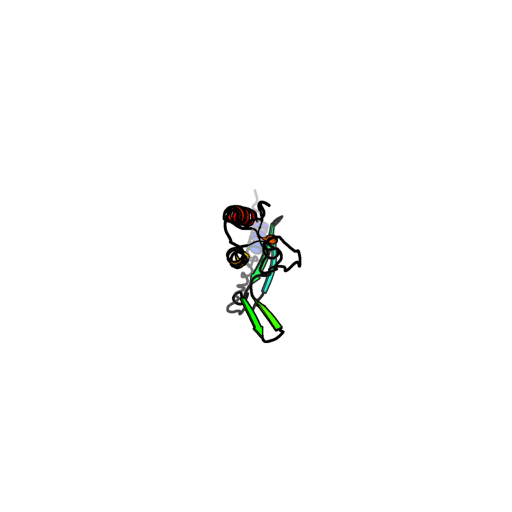06 92 ASP A N 1
ATOM 661 C CA . ASP A 1 92 ? 3.171 -1.587 0.579 1.00 82.06 92 ASP A CA 1
ATOM 662 C C . ASP A 1 92 ? 3.466 -1.925 -0.904 1.00 82.06 92 ASP A C 1
ATOM 664 O O . ASP A 1 92 ? 4.540 -2.444 -1.226 1.00 82.06 92 ASP A O 1
ATOM 668 N N . ASP A 1 93 ? 2.638 -1.447 -1.843 1.00 83.50 93 ASP A N 1
ATOM 669 C CA . ASP A 1 93 ? 2.847 -1.590 -3.293 1.00 83.50 93 ASP A CA 1
ATOM 670 C C . ASP A 1 93 ? 3.936 -0.687 -3.885 1.00 83.50 93 ASP A C 1
ATOM 672 O O . ASP A 1 93 ? 4.509 -0.977 -4.947 1.00 83.50 93 ASP A O 1
ATOM 676 N N . GLN A 1 94 ? 4.265 0.419 -3.208 1.00 86.31 94 GLN A N 1
ATOM 677 C CA . GLN A 1 94 ? 5.203 1.424 -3.721 1.00 86.31 94 GLN A CA 1
ATOM 678 C C . GLN A 1 94 ? 6.574 0.820 -4.077 1.00 86.31 94 GLN A C 1
ATOM 680 O O . GLN A 1 94 ? 7.256 1.315 -4.984 1.00 86.31 94 GLN A O 1
ATOM 685 N N . GLU A 1 95 ? 7.013 -0.223 -3.367 1.00 80.19 95 GLU A N 1
ATOM 686 C CA . GLU A 1 95 ? 8.342 -0.812 -3.555 1.00 80.19 95 GLU A CA 1
ATOM 687 C C . GLU A 1 95 ? 8.539 -1.359 -4.982 1.00 80.19 95 GLU A C 1
ATOM 689 O O . GLU A 1 95 ? 9.637 -1.275 -5.543 1.00 80.19 95 GLU A O 1
ATOM 694 N N . CYS A 1 96 ? 7.467 -1.824 -5.621 1.00 81.62 96 CYS A N 1
ATOM 695 C CA . CYS A 1 96 ? 7.522 -2.408 -6.956 1.00 81.62 96 CYS A CA 1
ATOM 696 C C . CYS A 1 96 ? 7.391 -1.398 -8.093 1.00 81.62 96 CYS A C 1
ATOM 698 O O . CYS A 1 96 ? 7.919 -1.639 -9.182 1.00 81.62 96 CYS A O 1
ATOM 700 N N . PHE A 1 97 ? 6.757 -0.252 -7.844 1.00 86.62 97 PHE A N 1
AT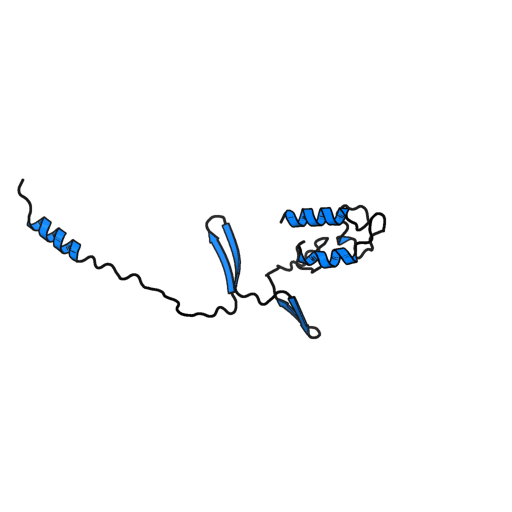OM 701 C CA . PHE A 1 97 ? 6.646 0.821 -8.830 1.00 86.62 97 PHE A CA 1
ATOM 702 C C . PHE A 1 97 ? 8.026 1.235 -9.363 1.00 86.62 97 PHE A C 1
ATOM 704 O O . PHE A 1 97 ? 8.250 1.372 -10.567 1.00 86.62 97 PHE A O 1
ATOM 711 N N . VAL A 1 98 ? 9.008 1.346 -8.462 1.00 85.88 98 VAL A N 1
ATOM 712 C CA . VAL A 1 98 ? 10.377 1.767 -8.797 1.00 85.88 98 VAL A CA 1
ATOM 713 C C . VAL A 1 98 ? 11.071 0.790 -9.753 1.00 85.88 98 VAL A C 1
ATOM 715 O O . VAL A 1 98 ? 11.916 1.210 -10.542 1.00 85.88 98 VAL A O 1
ATOM 718 N N . ALA A 1 99 ? 10.719 -0.498 -9.723 1.00 87.88 99 ALA A N 1
ATOM 719 C CA . ALA A 1 99 ? 11.273 -1.489 -10.646 1.00 87.88 99 ALA A CA 1
ATOM 720 C C . ALA A 1 99 ? 10.755 -1.318 -12.085 1.00 87.88 99 ALA A C 1
ATOM 722 O O . ALA A 1 99 ? 11.428 -1.740 -13.028 1.00 87.88 99 ALA A O 1
ATOM 723 N N . CYS A 1 100 ? 9.585 -0.698 -12.242 1.00 91.06 100 CYS A N 1
ATOM 724 C CA . CYS A 1 100 ? 8.945 -0.444 -13.526 1.00 91.06 100 CYS A CA 1
ATOM 725 C C . CYS A 1 100 ? 9.147 0.982 -14.042 1.00 91.06 100 CYS A C 1
ATOM 727 O O . CYS A 1 100 ? 8.899 1.211 -15.218 1.00 91.06 100 CYS A O 1
ATOM 729 N N . LEU A 1 101 ? 9.653 1.906 -13.219 1.00 92.75 101 LEU A N 1
ATOM 730 C CA . LEU A 1 101 ? 9.901 3.295 -13.601 1.00 92.75 101 LEU A CA 1
ATOM 731 C C . LEU A 1 101 ? 11.030 3.402 -14.644 1.00 92.75 101 LEU A C 1
ATOM 733 O O . LEU A 1 101 ? 12.217 3.440 -14.305 1.00 92.75 101 LEU A O 1
ATOM 737 N N . LEU A 1 102 ? 10.651 3.470 -15.920 1.00 90.38 102 LEU A N 1
ATOM 738 C CA . LEU A 1 102 ? 11.568 3.645 -17.051 1.00 90.38 102 LEU A CA 1
ATOM 739 C C . LEU A 1 102 ? 11.664 5.115 -17.485 1.00 90.38 102 LEU A C 1
ATOM 741 O O . LEU A 1 102 ? 12.715 5.541 -17.973 1.00 90.38 102 LEU A O 1
ATOM 745 N N . GLY A 1 103 ? 10.616 5.900 -17.217 1.00 89.50 103 GLY A N 1
ATOM 746 C CA . GLY A 1 103 ? 10.519 7.314 -17.559 1.00 89.50 103 GLY A CA 1
ATOM 747 C C . GLY A 1 103 ? 9.702 7.579 -18.830 1.00 89.50 103 GLY A C 1
ATOM 748 O O . GLY A 1 103 ? 9.319 6.646 -19.532 1.00 89.50 103 GLY A O 1
ATOM 749 N N . PRO A 1 104 ? 9.472 8.864 -19.151 1.00 92.00 104 PRO A N 1
ATOM 750 C CA . PRO A 1 104 ? 8.566 9.258 -20.223 1.00 92.00 104 PRO A CA 1
ATOM 751 C C . PRO A 1 104 ? 9.074 8.804 -21.593 1.00 92.00 104 PRO A C 1
ATOM 753 O O . PRO A 1 104 ? 10.226 9.065 -21.960 1.00 92.00 104 PRO A O 1
ATOM 756 N N . ASN A 1 105 ? 8.170 8.290 -22.421 1.00 90.88 105 ASN A N 1
ATOM 757 C CA . ASN A 1 105 ? 8.381 7.722 -23.754 1.00 90.88 105 ASN A CA 1
ATOM 758 C C . ASN A 1 105 ? 9.215 6.430 -23.791 1.00 90.88 105 ASN A C 1
ATOM 760 O O . ASN A 1 105 ? 9.631 6.020 -24.881 1.00 90.88 105 ASN A O 1
ATOM 764 N N . GLU A 1 106 ? 9.482 5.795 -22.648 1.00 93.38 106 GLU A N 1
ATOM 765 C CA . GLU A 1 106 ? 10.115 4.477 -22.605 1.00 93.38 106 GLU A CA 1
ATOM 766 C C . GLU A 1 106 ? 9.041 3.386 -22.478 1.00 93.38 106 GLU A C 1
ATOM 768 O O . GLU A 1 106 ? 8.368 3.314 -21.453 1.00 93.38 106 GLU A O 1
ATOM 773 N N . PRO A 1 107 ? 8.868 2.514 -23.490 1.00 92.69 107 PRO A N 1
ATOM 774 C CA . PRO A 1 107 ? 7.756 1.574 -23.511 1.00 92.69 107 PRO A CA 1
ATOM 775 C C . PRO A 1 107 ? 7.737 0.644 -22.298 1.00 92.69 107 PRO A C 1
ATOM 777 O O . PRO A 1 107 ? 8.724 -0.051 -22.020 1.00 92.69 107 PRO A O 1
ATOM 780 N N . ALA A 1 108 ? 6.578 0.552 -21.650 1.00 90.81 108 ALA A N 1
ATOM 781 C CA . ALA A 1 108 ? 6.342 -0.394 -20.575 1.00 90.81 108 ALA A CA 1
ATOM 782 C C . ALA A 1 108 ? 6.567 -1.838 -21.060 1.00 90.81 108 ALA A C 1
ATOM 784 O O . ALA A 1 108 ? 6.153 -2.251 -22.151 1.00 90.81 108 ALA A O 1
ATOM 785 N N . THR A 1 109 ? 7.237 -2.650 -20.239 1.00 89.88 109 THR A N 1
ATOM 786 C CA . THR A 1 109 ? 7.276 -4.099 -20.482 1.00 89.88 109 THR A CA 1
ATOM 787 C C . THR A 1 109 ? 5.929 -4.721 -20.102 1.00 89.88 109 THR A C 1
ATOM 789 O O . THR A 1 109 ? 5.274 -4.208 -19.200 1.00 89.88 109 THR A O 1
ATOM 792 N N . PRO A 1 110 ? 5.535 -5.882 -20.663 1.00 88.81 110 PRO A N 1
ATOM 793 C CA . PRO A 1 110 ? 4.268 -6.528 -20.302 1.00 88.81 110 PRO A CA 1
ATOM 794 C C . PRO A 1 110 ? 4.092 -6.810 -18.803 1.00 88.81 110 PRO A C 1
ATOM 796 O O . PRO A 1 110 ? 2.966 -6.883 -18.326 1.00 88.81 110 PRO A O 1
ATOM 799 N N . ALA A 1 111 ? 5.195 -6.983 -18.067 1.00 85.50 111 ALA A N 1
ATOM 800 C CA . ALA A 1 111 ? 5.177 -7.171 -16.617 1.00 85.50 111 ALA A CA 1
ATOM 801 C C . ALA A 1 111 ? 4.870 -5.873 -15.847 1.00 85.50 111 ALA A C 1
ATOM 803 O O . ALA A 1 111 ? 4.421 -5.939 -14.711 1.00 85.50 111 ALA A O 1
ATOM 804 N N . CYS A 1 112 ? 5.097 -4.716 -16.471 1.00 90.06 112 CYS A N 1
ATOM 805 C CA . CYS A 1 112 ? 4.852 -3.392 -15.912 1.00 90.06 112 CYS A CA 1
ATOM 806 C C . CYS A 1 112 ? 3.529 -2.773 -16.370 1.00 90.06 112 CYS A C 1
ATOM 808 O O . CYS A 1 112 ? 3.131 -1.767 -15.811 1.00 90.06 112 CYS A O 1
ATOM 810 N N . ASN A 1 113 ? 2.808 -3.384 -17.314 1.00 88.56 113 ASN A N 1
ATOM 811 C CA . ASN A 1 113 ? 1.480 -2.917 -17.730 1.00 88.56 113 ASN A CA 1
ATOM 812 C C . ASN A 1 113 ? 0.481 -2.674 -16.577 1.00 88.56 113 ASN A C 1
ATOM 814 O O . ASN A 1 113 ? -0.362 -1.801 -16.735 1.00 88.56 113 ASN A O 1
ATOM 818 N N . PRO A 1 114 ? 0.510 -3.406 -15.442 1.00 89.75 114 PRO A N 1
ATOM 819 C CA . PRO A 1 114 ? -0.350 -3.076 -14.303 1.00 89.75 114 PRO A CA 1
ATOM 820 C C . PRO A 1 114 ? -0.077 -1.699 -13.679 1.00 89.75 114 PRO A C 1
ATOM 822 O O . PRO A 1 114 ? -0.943 -1.195 -12.977 1.00 89.75 114 PRO A O 1
ATOM 825 N N . TRP A 1 115 ? 1.103 -1.125 -13.924 1.00 90.06 115 TRP A N 1
ATOM 826 C CA . TRP A 1 115 ? 1.562 0.156 -13.389 1.00 90.06 115 TRP A CA 1
ATOM 827 C C . TRP A 1 115 ? 1.327 1.350 -14.328 1.00 90.06 115 TRP A C 1
ATOM 829 O O . TRP A 1 115 ? 1.606 2.471 -13.919 1.00 90.06 115 TRP A O 1
ATOM 839 N N . ASP A 1 116 ? 0.827 1.108 -15.546 1.00 92.44 116 ASP A N 1
ATOM 840 C CA . ASP A 1 116 ? 0.433 2.132 -16.529 1.00 92.44 116 ASP A CA 1
ATOM 841 C C . ASP A 1 116 ? -0.999 2.592 -16.205 1.00 92.44 116 ASP A C 1
ATOM 843 O O . ASP A 1 116 ? -1.992 1.995 -16.644 1.00 92.44 116 ASP A O 1
ATOM 847 N N . PHE A 1 117 ? -1.110 3.583 -15.322 1.00 91.25 117 PHE A N 1
ATOM 848 C CA . PHE A 1 117 ? -2.386 4.050 -14.788 1.00 91.25 117 PHE A CA 1
ATOM 849 C C . PHE A 1 117 ? -3.093 5.029 -15.722 1.00 91.25 117 PHE A C 1
ATOM 851 O O . PHE A 1 117 ? -4.331 5.080 -15.713 1.00 91.25 117 PHE A O 1
ATOM 858 N N . ASP A 1 118 ? -2.344 5.794 -16.516 1.00 92.06 118 ASP A N 1
ATOM 859 C CA . ASP A 1 118 ? -2.914 6.782 -17.432 1.00 92.06 118 ASP A CA 1
ATOM 860 C C . ASP A 1 118 ? -3.104 6.259 -18.874 1.00 92.06 118 ASP A C 1
ATOM 862 O O . ASP A 1 118 ? -3.864 6.849 -19.658 1.00 92.06 118 ASP A O 1
ATOM 866 N N . GLY A 1 119 ? -2.563 5.073 -19.172 1.00 93.06 119 GLY A N 1
ATOM 867 C CA . GLY A 1 119 ? -2.789 4.296 -20.386 1.00 93.06 119 GLY A CA 1
ATOM 868 C C . GLY A 1 119 ? -1.948 4.747 -21.577 1.00 93.06 119 GLY A C 1
ATOM 869 O O . GLY A 1 119 ? -2.347 4.496 -22.728 1.00 93.06 119 GLY A O 1
ATOM 870 N N . ASP A 1 120 ? -0.844 5.455 -21.343 1.00 94.06 120 ASP A N 1
ATOM 871 C CA . ASP A 1 120 ? -0.005 6.014 -22.399 1.00 94.06 120 ASP A CA 1
ATOM 872 C C . ASP A 1 120 ? 1.120 5.072 -22.888 1.00 94.06 120 ASP A C 1
ATOM 874 O O . ASP A 1 120 ? 1.699 5.298 -23.960 1.00 94.06 120 ASP A O 1
ATOM 878 N N . ASN A 1 121 ? 1.241 3.889 -22.272 1.00 93.50 121 ASN A N 1
ATOM 879 C CA . ASN A 1 121 ? 2.209 2.817 -22.543 1.00 93.50 121 ASN A CA 1
ATOM 880 C C . ASN A 1 121 ? 3.654 3.113 -22.125 1.00 93.50 121 ASN A C 1
ATOM 882 O O . ASN A 1 121 ? 4.562 2.404 -22.588 1.00 93.50 121 ASN A O 1
ATOM 886 N N . ASP A 1 122 ? 3.893 4.098 -21.270 1.00 94.62 122 ASP A N 1
ATOM 887 C CA . ASP A 1 122 ? 5.121 4.178 -20.490 1.00 94.62 122 ASP A CA 1
ATOM 888 C C . ASP A 1 122 ? 4.832 4.072 -18.986 1.00 94.62 122 ASP A C 1
ATOM 890 O O . ASP A 1 122 ? 3.708 3.793 -18.592 1.00 94.62 122 ASP A O 1
ATOM 894 N N . ILE A 1 123 ? 5.890 4.053 -18.170 1.00 94.38 123 ILE A N 1
ATOM 895 C CA . ILE A 1 123 ? 5.768 4.024 -16.709 1.00 94.38 123 ILE A CA 1
ATOM 896 C C . ILE A 1 123 ? 6.635 5.149 -16.175 1.00 94.38 123 ILE A C 1
ATOM 898 O O . ILE A 1 123 ? 7.878 5.051 -16.173 1.00 94.38 123 ILE A O 1
ATOM 902 N N . ASP A 1 124 ? 5.992 6.225 -15.744 1.00 94.00 124 ASP A N 1
ATOM 903 C CA . ASP A 1 124 ? 6.656 7.475 -15.422 1.00 94.00 124 ASP A CA 1
ATOM 904 C C . ASP A 1 124 ? 6.037 8.220 -14.216 1.00 94.00 124 ASP A C 1
ATOM 906 O O . ASP A 1 124 ? 5.399 7.650 -13.333 1.00 94.00 124 ASP A O 1
ATOM 910 N N . LEU A 1 125 ? 6.337 9.512 -14.067 1.00 94.19 125 LEU A N 1
ATOM 911 C CA . LEU A 1 125 ? 5.843 10.291 -12.928 1.00 94.19 125 LEU A CA 1
ATOM 912 C C . LEU A 1 125 ? 4.351 10.663 -13.029 1.00 94.19 125 LEU A C 1
ATOM 914 O O . LEU A 1 125 ? 3.787 11.100 -12.020 1.00 94.19 125 LEU A O 1
ATOM 918 N N . ALA A 1 126 ? 3.726 10.531 -14.199 1.00 94.75 126 ALA A N 1
ATOM 919 C CA . ALA A 1 126 ? 2.287 10.657 -14.392 1.00 94.75 126 ALA A CA 1
ATOM 920 C C . ALA A 1 126 ? 1.557 9.483 -13.727 1.00 94.75 126 ALA A C 1
ATOM 922 O O . ALA A 1 126 ? 0.657 9.721 -12.916 1.00 94.75 126 ALA A O 1
ATOM 923 N N . ASP A 1 127 ? 2.046 8.255 -13.912 1.00 92.88 127 ASP A N 1
ATOM 924 C CA . ASP A 1 127 ? 1.524 7.072 -13.219 1.00 92.88 127 ASP A CA 1
ATOM 925 C C . ASP A 1 127 ? 1.675 7.181 -11.707 1.00 92.88 127 ASP A C 1
ATOM 927 O O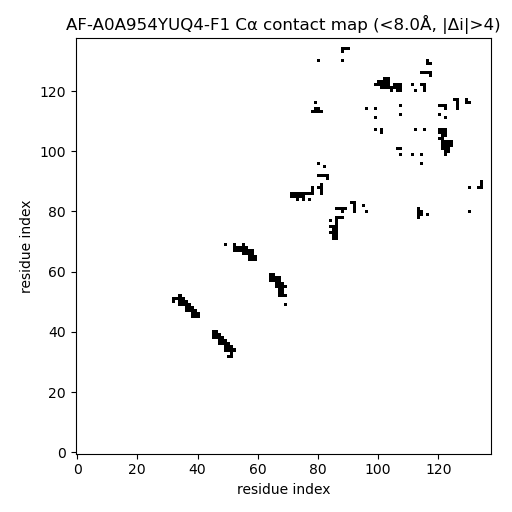 . ASP A 1 127 ? 0.761 6.854 -10.950 1.00 92.88 127 ASP A O 1
ATOM 931 N N . TRP A 1 128 ? 2.804 7.723 -11.237 1.00 91.25 128 TRP A N 1
ATOM 932 C CA . TRP A 1 128 ? 2.998 7.978 -9.810 1.00 91.25 128 TRP A CA 1
ATOM 933 C C . TRP A 1 128 ? 1.954 8.954 -9.246 1.00 91.25 128 TRP A C 1
ATOM 935 O O . TRP A 1 128 ? 1.463 8.782 -8.128 1.00 91.25 128 TRP A O 1
ATOM 945 N N . ALA A 1 129 ? 1.602 10.001 -9.996 1.00 92.12 129 ALA A N 1
ATOM 946 C CA . ALA A 1 129 ? 0.582 10.952 -9.561 1.00 92.12 129 ALA A CA 1
ATOM 947 C C . ALA A 1 129 ? -0.800 10.290 -9.459 1.00 92.12 129 ALA A C 1
ATOM 949 O O . ALA A 1 129 ? -1.571 10.599 -8.542 1.00 92.12 129 ALA A O 1
ATOM 950 N N . ASP A 1 130 ? -1.086 9.363 -10.366 1.00 91.12 130 ASP A N 1
ATOM 951 C CA . ASP A 1 130 ? -2.330 8.609 -10.395 1.00 91.12 130 ASP A CA 1
ATOM 952 C C . ASP A 1 130 ? -2.394 7.560 -9.279 1.00 91.12 130 ASP A C 1
ATOM 954 O O . ASP A 1 130 ? -3.409 7.505 -8.578 1.00 91.12 130 ASP A O 1
ATOM 958 N N . PHE A 1 131 ? -1.295 6.855 -9.004 1.00 87.69 131 PHE A N 1
ATOM 959 C CA . PHE A 1 131 ? -1.126 5.989 -7.835 1.00 87.69 131 PHE A CA 1
ATOM 960 C C . PHE A 1 131 ? -1.408 6.740 -6.527 1.00 87.69 131 PHE A C 1
ATOM 962 O O . PHE A 1 131 ? -2.280 6.358 -5.745 1.00 87.69 131 PHE A O 1
ATOM 969 N N . VAL A 1 132 ? -0.745 7.884 -6.315 1.00 86.31 132 VAL A N 1
ATOM 970 C CA . VAL A 1 132 ? -0.928 8.702 -5.104 1.00 86.31 132 VAL A CA 1
ATOM 971 C C . VAL A 1 132 ? -2.371 9.208 -4.978 1.00 86.31 132 VAL A C 1
ATOM 973 O O . VAL A 1 132 ? -2.884 9.349 -3.866 1.00 86.31 132 VAL A O 1
ATOM 976 N N . ARG A 1 133 ? -3.048 9.483 -6.097 1.00 85.62 133 ARG A N 1
ATOM 977 C CA . ARG A 1 133 ? -4.459 9.892 -6.111 1.00 85.62 133 ARG A CA 1
ATOM 978 C C . ARG A 1 133 ? -5.398 8.744 -5.735 1.00 85.62 133 ARG A C 1
ATOM 980 O O . ARG A 1 133 ? -6.371 8.997 -5.027 1.00 85.62 133 ARG A O 1
ATOM 987 N N . ILE A 1 134 ? -5.125 7.525 -6.201 1.00 80.38 134 ILE A N 1
ATOM 988 C CA . ILE A 1 134 ? -5.898 6.321 -5.866 1.00 80.38 134 ILE A CA 1
ATOM 989 C C . ILE A 1 134 ? -5.740 6.004 -4.376 1.00 80.38 134 ILE A C 1
ATOM 991 O O . ILE A 1 134 ? -6.748 5.918 -3.672 1.00 80.38 134 ILE A O 1
ATOM 995 N N . PHE A 1 135 ? -4.503 5.969 -3.877 1.00 73.81 135 PHE A N 1
ATOM 996 C CA . PHE A 1 135 ? -4.191 5.740 -2.465 1.00 73.81 135 PHE A CA 1
ATOM 997 C C . PHE A 1 135 ? -4.905 6.724 -1.522 1.00 73.81 135 PHE A C 1
ATOM 999 O O . PHE A 1 135 ? -5.477 6.331 -0.514 1.00 73.81 135 PHE A O 1
ATOM 1006 N N . GLN A 1 136 ? -4.945 8.019 -1.860 1.00 74.25 136 GLN A N 1
ATOM 1007 C CA . GLN A 1 136 ? -5.614 9.037 -1.030 1.00 74.25 136 GLN A CA 1
ATOM 1008 C C . GLN A 1 136 ? -7.151 8.956 -1.028 1.00 74.25 136 GLN A C 1
ATOM 1010 O O . GLN A 1 136 ? -7.796 9.735 -0.320 1.00 74.25 136 GLN A O 1
ATOM 1015 N N . SER A 1 137 ? -7.744 8.099 -1.862 1.00 62.69 137 SER A N 1
ATOM 1016 C CA . SER A 1 137 ? -9.198 7.972 -2.011 1.00 62.69 137 SER A CA 1
ATOM 1017 C C . SER A 1 137 ? -9.814 6.783 -1.263 1.00 62.69 137 SER A C 1
ATOM 1019 O O . SER A 1 137 ? -11.045 6.697 -1.218 1.00 62.69 137 SER A O 1
ATOM 1021 N N . GLN A 1 138 ? -8.976 5.923 -0.675 1.00 58.78 138 GLN A N 1
ATOM 1022 C CA . GLN A 1 138 ? -9.348 4.835 0.238 1.00 58.78 138 GLN A CA 1
ATOM 1023 C C . GLN A 1 138 ? -9.450 5.356 1.683 1.00 58.78 138 GLN A C 1
ATOM 1025 O O . GLN A 1 138 ? -10.361 4.901 2.414 1.00 58.78 138 GLN A O 1
#

Radius of gyration: 31.31 Å; Cα contacts (8 Å, |Δi|>4): 140; chains: 1; bounding box: 66×44×87 Å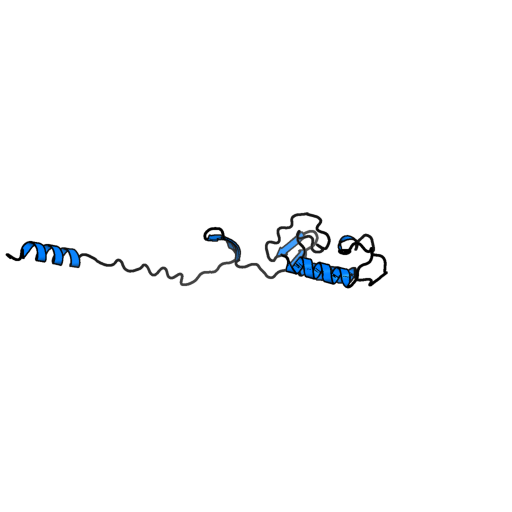

Secondary structure (DSSP, 8-state):
----HHHHHHHHHHHTT--PPPP-----------SEEEEEEETTEEEEEEE----SEEEEETTEEEEESS---------TT--S-SSS-SSTTHHHHHHH--EEEEEPPTTTGGG-SSSSSEESHHHHHHHHHHHTT-

Mean predicted aligned error: 17.16 Å

Foldseek 3Di:
DDPPVVVVVVVVVVVVPPDDDPDPPPDPPDDDDCKAWDWDDDPPDIDTDMDNFDDADWDDDDPDIDGTDGPLCQPQDPQLQPDVSSPAQEPVSPVCLVVQAPAPPDAGDPVCVSQPQVPPRHRHVVSVVVSVVRHVVD

Solvent-accessible surface area (backbone atoms only — not comparable to full-atom values): 8831 Å² total; per-residue (Å²): 135,85,80,60,62,69,60,54,51,53,55,55,58,61,63,73,66,70,71,78,74,77,79,80,81,84,70,82,87,76,85,85,72,90,48,55,64,52,79,47,75,60,87,95,47,73,48,74,53,71,42,59,69,58,76,68,48,79,50,74,63,89,97,44,73,46,79,41,42,78,90,66,69,59,44,94,52,92,43,74,49,34,66,82,60,41,47,56,63,56,79,82,23,55,74,54,52,65,79,47,56,69,30,85,90,34,72,51,52,86,89,37,51,47,51,33,70,83,69,83,51,28,20,33,73,67,25,49,54,49,50,55,53,54,44,75,72,114